Protein AF-A0A286P6I4-F1 (afdb_monomer_lite)

Secondary structure (DSSP, 8-state):
-HHHHHHHHHHHTT--EEEEEEEETTEEEEEEE-TT--EEEEE----

Foldseek 3Di:
DVVVVVVVVCVVVVWAFPFDWDQDPQGIWTWTADPVRDTDIDRDGDD

Radius of gyration: 10.36 Å; chains: 1; bounding box: 25×16×30 Å

Structure (mmCIF, N/CA/C/O backbone):
data_AF-A0A286P6I4-F1
#
_entry.id   AF-A0A286P6I4-F1
#
loop_
_atom_site.group_PDB
_atom_site.id
_atom_site.type_symbol
_atom_site.label_atom_id
_atom_site.label_alt_id
_atom_site.label_comp_id
_atom_site.label_asym_id
_atom_site.label_entity_id
_atom_site.label_seq_id
_atom_site.pdbx_PDB_ins_code
_atom_site.Cartn_x
_atom_site.Cartn_y
_atom_site.Cartn_z
_atom_site.occupancy
_atom_site.B_iso_or_equiv
_atom_site.auth_seq_id
_atom_site.auth_comp_id
_atom_site.auth_asym_id
_atom_site.auth_atom_id
_atom_site.pdbx_PDB_model_num
ATOM 1 N N . MET A 1 1 ? 3.183 3.275 -14.005 1.00 65.81 1 MET A N 1
ATOM 2 C CA . MET A 1 1 ? 2.228 4.249 -13.396 1.00 65.81 1 MET A CA 1
ATOM 3 C C . MET A 1 1 ? 1.018 3.624 -12.670 1.00 65.81 1 MET A C 1
ATOM 5 O O . MET A 1 1 ? 0.351 4.340 -11.933 1.00 65.81 1 MET A O 1
ATOM 9 N N . ARG A 1 2 ? 0.676 2.334 -12.857 1.00 79.94 2 ARG A N 1
ATOM 10 C CA . ARG A 1 2 ? -0.547 1.716 -12.285 1.00 79.94 2 ARG A CA 1
ATOM 11 C C . ARG A 1 2 ? -0.535 1.626 -10.749 1.00 79.94 2 ARG A C 1
ATOM 13 O O . ARG A 1 2 ? -1.565 1.873 -10.136 1.00 79.94 2 ARG A O 1
ATOM 20 N N . GLY A 1 3 ? 0.624 1.350 -10.143 1.00 84.38 3 GLY A N 1
ATOM 21 C CA . GLY A 1 3 ? 0.754 1.258 -8.684 1.00 84.38 3 GLY A CA 1
ATOM 22 C C . GLY A 1 3 ? 0.533 2.588 -7.958 1.00 84.38 3 GLY A C 1
ATOM 23 O O . GLY A 1 3 ? -0.111 2.602 -6.917 1.00 84.38 3 GLY A O 1
ATOM 24 N N . LEU A 1 4 ? 0.943 3.719 -8.550 1.00 89.38 4 LEU A N 1
ATOM 25 C CA . LEU A 1 4 ? 0.703 5.039 -7.955 1.00 89.38 4 LEU A CA 1
ATOM 26 C C . LEU A 1 4 ? -0.793 5.389 -7.941 1.00 89.38 4 LEU A C 1
ATOM 28 O O . LEU A 1 4 ? -1.293 5.911 -6.955 1.00 89.38 4 LEU A O 1
ATOM 32 N N . ARG A 1 5 ? -1.538 5.027 -8.997 1.00 93.19 5 ARG A N 1
ATOM 33 C CA . ARG A 1 5 ? -3.001 5.212 -9.016 1.00 93.19 5 ARG A CA 1
ATOM 34 C C . ARG A 1 5 ? -3.704 4.377 -7.945 1.00 93.19 5 ARG A C 1
ATOM 36 O O . ARG A 1 5 ? -4.694 4.833 -7.388 1.00 93.19 5 ARG A O 1
ATOM 43 N N . LEU A 1 6 ? -3.205 3.169 -7.669 1.00 94.31 6 LEU A N 1
ATOM 44 C CA . LEU A 1 6 ? -3.754 2.321 -6.611 1.00 94.31 6 LEU A CA 1
ATOM 45 C C . LEU A 1 6 ? -3.472 2.910 -5.226 1.00 94.31 6 LEU A C 1
ATOM 47 O O . LEU A 1 6 ? -4.378 2.960 -4.401 1.00 94.31 6 LEU A O 1
ATOM 51 N N . TYR A 1 7 ? -2.251 3.403 -5.007 1.00 94.94 7 TYR A N 1
ATOM 52 C CA . TYR A 1 7 ? -1.886 4.109 -3.782 1.00 94.94 7 TYR A CA 1
ATOM 53 C C . TYR A 1 7 ? -2.816 5.303 -3.520 1.00 94.94 7 TYR A C 1
ATOM 55 O O . TYR A 1 7 ? -3.415 5.373 -2.451 1.00 94.94 7 TYR A O 1
ATOM 63 N N . GLU A 1 8 ? -3.013 6.185 -4.505 1.00 96.25 8 GLU A N 1
ATOM 64 C CA . GLU A 1 8 ? -3.899 7.350 -4.352 1.00 96.25 8 GLU A CA 1
ATOM 65 C C . GLU A 1 8 ? -5.354 6.945 -4.074 1.00 96.25 8 GLU A C 1
ATOM 67 O O . GLU A 1 8 ? -6.014 7.541 -3.224 1.00 96.25 8 GLU A O 1
ATOM 72 N N . ALA A 1 9 ? -5.851 5.893 -4.733 1.00 96.56 9 ALA A N 1
ATOM 73 C CA . ALA A 1 9 ? -7.196 5.382 -4.481 1.00 96.56 9 ALA A CA 1
ATOM 74 C C . ALA A 1 9 ? -7.358 4.869 -3.041 1.00 96.56 9 ALA A C 1
ATOM 76 O O . ALA A 1 9 ? -8.360 5.151 -2.391 1.00 96.56 9 ALA A O 1
ATOM 77 N N . TRP A 1 10 ? -6.374 4.136 -2.522 1.00 96.50 10 TRP A N 1
ATOM 78 C CA . TRP A 1 10 ? -6.412 3.597 -1.160 1.00 96.50 10 TRP A CA 1
ATOM 79 C C . TRP A 1 10 ? -6.217 4.690 -0.109 1.00 96.50 10 TRP A C 1
ATOM 81 O O . TRP A 1 10 ? -6.903 4.698 0.911 1.00 96.50 10 TRP A O 1
ATOM 91 N 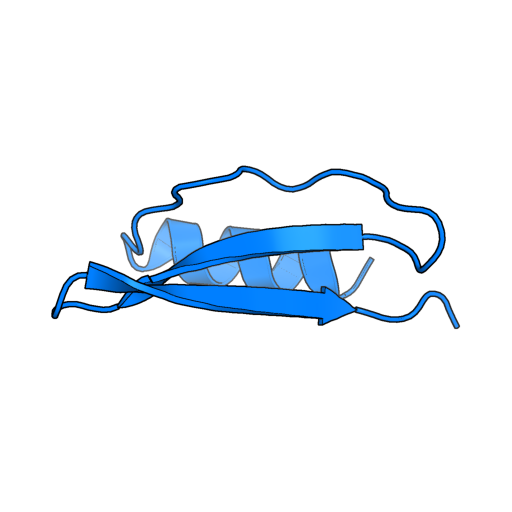N . LYS A 1 11 ? -5.362 5.674 -0.394 1.00 96.75 11 LYS A N 1
ATOM 92 C CA . LYS A 1 11 ? -5.198 6.869 0.435 1.00 96.75 11 LYS A CA 1
ATOM 93 C C . LYS A 1 11 ? -6.494 7.670 0.538 1.00 96.75 11 LYS A C 1
ATOM 95 O O . LYS A 1 11 ? -6.868 8.072 1.636 1.00 96.75 11 LYS A O 1
ATOM 100 N N . ALA A 1 12 ? -7.219 7.840 -0.569 1.00 97.94 12 ALA A N 1
ATOM 101 C CA . ALA A 1 12 ? -8.530 8.491 -0.574 1.00 97.94 12 ALA A CA 1
ATOM 102 C C . ALA A 1 12 ? -9.591 7.723 0.241 1.00 97.94 12 ALA A C 1
ATOM 104 O O . ALA A 1 12 ? -10.530 8.333 0.745 1.00 97.94 12 ALA A O 1
ATOM 105 N N . LEU A 1 13 ? -9.428 6.406 0.407 1.00 96.38 13 LEU A N 1
ATOM 106 C CA . LEU A 1 13 ? -10.266 5.563 1.269 1.00 96.38 13 LEU A CA 1
ATOM 107 C C . LEU A 1 13 ? -9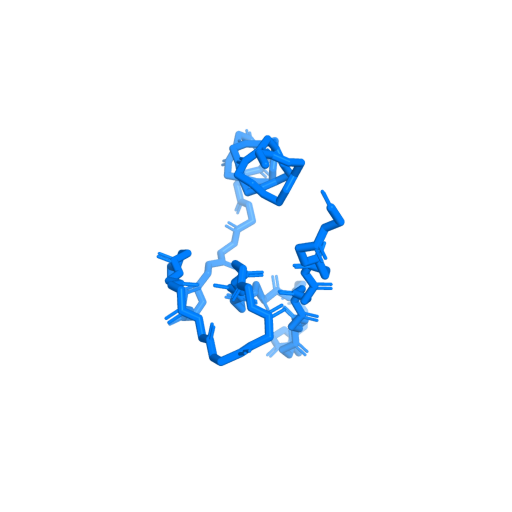.822 5.563 2.744 1.00 96.38 13 LEU A C 1
ATOM 109 O O . LEU A 1 13 ? -10.439 4.883 3.560 1.00 96.38 13 LEU A O 1
ATOM 113 N N . GLY A 1 14 ? -8.766 6.303 3.099 1.00 96.81 14 GLY A N 1
ATOM 114 C CA . GLY A 1 14 ? -8.245 6.365 4.466 1.00 96.81 14 GLY A CA 1
ATOM 115 C C . GLY A 1 14 ? -7.437 5.136 4.885 1.00 96.81 14 GLY A C 1
ATOM 116 O O . GLY A 1 14 ? -7.231 4.930 6.079 1.00 96.81 14 GLY A O 1
ATOM 117 N N . VAL A 1 15 ? -6.977 4.320 3.931 1.00 97.62 15 VAL A N 1
ATOM 118 C CA . VAL A 1 15 ? -6.124 3.163 4.228 1.00 97.62 15 VAL A CA 1
ATOM 119 C C . VAL A 1 15 ? -4.791 3.654 4.814 1.00 97.62 15 VAL A C 1
ATOM 121 O O . VAL A 1 15 ? -4.133 4.494 4.193 1.00 97.62 15 VAL A O 1
ATOM 124 N N . PRO A 1 16 ? -4.369 3.153 5.988 1.00 97.31 16 PRO A N 1
ATOM 125 C CA . PRO A 1 16 ? -3.076 3.491 6.558 1.00 97.31 16 PRO A CA 1
ATOM 126 C C . PRO A 1 16 ? -1.937 2.783 5.818 1.00 97.31 16 PRO A C 1
ATOM 128 O O . PRO A 1 16 ? -2.068 1.644 5.365 1.00 97.31 16 PRO A O 1
ATOM 131 N N . PHE A 1 17 ? -0.790 3.455 5.729 1.00 97.94 17 PHE A N 1
ATOM 132 C CA . PHE A 1 17 ? 0.408 2.926 5.083 1.00 97.94 17 PHE A CA 1
ATOM 133 C C . PHE A 1 17 ? 1.561 2.865 6.075 1.00 97.94 17 PHE A C 1
ATOM 135 O O . PHE A 1 17 ? 1.897 3.862 6.707 1.00 97.94 17 PHE A O 1
ATOM 142 N N . GLU A 1 18 ? 2.183 1.693 6.178 1.00 97.62 18 GLU A N 1
ATOM 143 C CA . GLU A 1 18 ? 3.440 1.523 6.913 1.00 97.62 18 GLU A CA 1
ATOM 144 C C . GLU A 1 18 ? 4.630 2.006 6.073 1.00 97.62 18 GLU A C 1
ATOM 146 O O . GLU A 1 18 ? 5.612 2.513 6.608 1.00 97.62 18 GLU A O 1
ATOM 151 N N . GLN A 1 19 ? 4.531 1.874 4.746 1.00 97.19 19 GLN A N 1
ATOM 152 C CA . GLN A 1 19 ? 5.555 2.322 3.813 1.00 97.19 19 GLN A CA 1
ATOM 153 C C . GLN A 1 19 ? 4.904 3.010 2.613 1.00 97.19 19 GLN A C 1
ATOM 155 O O . GLN A 1 19 ? 4.127 2.389 1.880 1.00 97.19 19 GLN A O 1
ATOM 160 N N . GLU A 1 20 ? 5.260 4.275 2.392 1.00 96.12 20 GLU A N 1
ATOM 161 C CA . GLU A 1 20 ? 4.867 5.029 1.200 1.00 96.12 20 GLU A CA 1
ATOM 162 C C . GLU A 1 20 ? 5.479 4.438 -0.090 1.00 96.12 20 GLU A C 1
ATOM 164 O O . GLU A 1 20 ? 6.428 3.644 -0.029 1.00 96.12 20 GLU A O 1
ATOM 169 N N . PRO A 1 21 ? 4.941 4.789 -1.276 1.00 95.62 21 PRO A N 1
ATOM 170 C CA . PRO A 1 21 ? 5.460 4.304 -2.546 1.00 95.62 21 PRO A CA 1
ATOM 171 C C . PRO A 1 21 ? 6.940 4.627 -2.745 1.00 95.62 21 PRO A C 1
ATOM 173 O O . PRO A 1 21 ? 7.360 5.777 -2.650 1.00 95.62 21 PRO A O 1
ATOM 176 N N . MET A 1 22 ? 7.717 3.607 -3.101 1.00 94.44 22 MET A N 1
ATOM 177 C CA . MET A 1 22 ? 9.117 3.737 -3.499 1.00 94.44 22 MET A CA 1
ATOM 178 C C . MET A 1 22 ? 9.433 2.829 -4.688 1.00 94.44 22 MET A C 1
ATOM 180 O O . MET A 1 22 ? 8.733 1.846 -4.9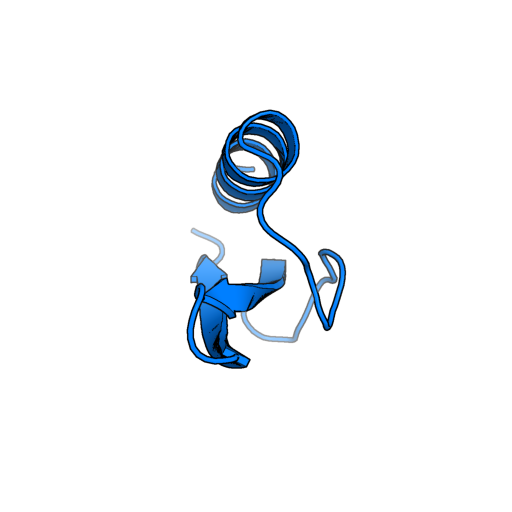41 1.00 94.44 22 MET A O 1
ATOM 184 N N . THR A 1 23 ? 10.518 3.124 -5.398 1.00 91.88 23 THR A N 1
ATOM 185 C CA . THR A 1 23 ? 11.019 2.272 -6.483 1.00 91.88 23 THR A CA 1
ATOM 186 C C . THR A 1 23 ? 11.983 1.228 -5.924 1.00 91.88 23 THR A C 1
ATOM 188 O O . THR A 1 23 ? 12.988 1.575 -5.307 1.00 91.88 23 THR A O 1
ATOM 191 N N . ALA A 1 24 ? 11.689 -0.050 -6.152 1.00 89.31 24 ALA A N 1
ATOM 192 C CA . ALA A 1 24 ? 12.580 -1.174 -5.885 1.00 89.31 24 ALA A CA 1
ATOM 193 C C . ALA A 1 24 ? 13.143 -1.743 -7.200 1.00 89.31 24 ALA A C 1
ATOM 195 O O . ALA A 1 24 ? 12.775 -1.312 -8.290 1.00 89.31 24 ALA A O 1
ATOM 196 N N . VAL A 1 25 ? 14.005 -2.761 -7.110 1.00 88.38 25 VAL A N 1
ATOM 197 C CA . VAL A 1 25 ? 14.618 -3.427 -8.283 1.00 88.38 25 VAL A CA 1
ATOM 198 C C . VAL A 1 25 ? 13.606 -4.096 -9.226 1.00 88.38 25 VAL A C 1
ATOM 200 O O . VAL A 1 25 ? 13.954 -4.445 -10.346 1.00 88.38 25 VAL A O 1
ATOM 203 N N . PHE A 1 26 ? 12.366 -4.280 -8.773 1.00 82.88 26 PHE A N 1
ATOM 204 C CA . PHE A 1 26 ? 11.255 -4.869 -9.527 1.00 82.88 26 PHE A CA 1
ATOM 205 C C . PHE A 1 26 ? 10.135 -3.856 -9.834 1.00 82.88 26 PHE A C 1
ATOM 207 O O . PHE A 1 26 ? 9.033 -4.256 -10.211 1.00 82.88 26 PHE A O 1
ATOM 214 N N . GLY A 1 27 ? 10.400 -2.561 -9.641 1.00 88.88 27 GLY A N 1
ATOM 215 C CA . GLY A 1 27 ? 9.456 -1.473 -9.889 1.00 88.88 27 GLY A CA 1
ATOM 216 C C . GLY A 1 27 ? 8.830 -0.886 -8.626 1.00 88.88 27 GLY A C 1
ATOM 217 O O . GLY A 1 27 ? 9.358 -1.013 -7.517 1.00 88.88 27 GLY A O 1
ATOM 218 N N . LEU A 1 28 ? 7.711 -0.177 -8.801 1.00 91.94 28 LEU A N 1
ATOM 219 C CA . LEU A 1 28 ? 7.037 0.551 -7.720 1.00 91.94 28 LEU A CA 1
ATOM 220 C C . LEU A 1 28 ? 6.424 -0.405 -6.680 1.00 91.94 28 LEU A C 1
ATOM 222 O O . LEU A 1 28 ? 5.658 -1.311 -7.027 1.00 91.94 28 LEU A O 1
ATOM 226 N N . THR A 1 29 ? 6.697 -0.136 -5.401 1.00 95.31 29 THR A N 1
ATOM 227 C CA . THR A 1 29 ? 6.177 -0.894 -4.255 1.00 95.31 29 THR A CA 1
ATOM 228 C C . THR A 1 29 ? 5.731 0.013 -3.107 1.00 95.31 29 THR A C 1
ATOM 230 O O . THR A 1 29 ? 6.333 1.058 -2.874 1.00 95.31 29 THR A O 1
ATOM 233 N N . PHE A 1 30 ? 4.714 -0.411 -2.352 1.00 96.62 30 PHE A N 1
ATOM 234 C CA . PHE A 1 30 ? 4.292 0.204 -1.081 1.00 96.62 30 PHE A CA 1
ATOM 235 C C . PHE A 1 30 ? 3.710 -0.846 -0.122 1.00 96.62 30 PHE A C 1
ATOM 237 O O . PHE A 1 30 ? 3.423 -1.975 -0.538 1.00 96.62 30 PHE A O 1
ATOM 244 N N . VAL A 1 31 ? 3.535 -0.485 1.155 1.00 97.69 31 VAL A N 1
ATOM 245 C CA . VAL A 1 31 ? 2.934 -1.357 2.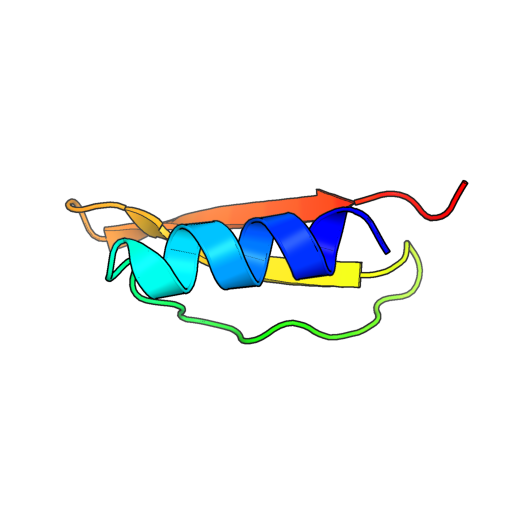181 1.00 97.69 31 VAL A CA 1
ATOM 246 C C . VAL A 1 31 ? 1.766 -0.649 2.857 1.00 97.69 31 VAL A C 1
ATOM 248 O O . VAL A 1 31 ? 1.953 0.357 3.541 1.00 97.69 31 VAL A O 1
ATOM 251 N N . ALA A 1 32 ? 0.570 -1.201 2.671 1.00 97.81 32 ALA A N 1
ATOM 252 C CA . ALA A 1 32 ? -0.649 -0.793 3.361 1.00 97.81 32 ALA A CA 1
ATOM 253 C C . ALA A 1 32 ? -0.918 -1.691 4.575 1.00 97.81 32 ALA A C 1
ATOM 255 O O . ALA A 1 32 ? -0.409 -2.814 4.647 1.00 97.81 32 ALA A O 1
ATOM 256 N N . LEU A 1 33 ? -1.740 -1.204 5.497 1.00 98.25 33 LEU A N 1
ATOM 257 C CA . LEU A 1 33 ? -2.257 -1.967 6.628 1.00 98.25 33 LEU A CA 1
ATOM 258 C C . LEU A 1 33 ? -3.758 -2.209 6.439 1.00 98.25 33 LEU A C 1
ATOM 260 O O . LEU A 1 33 ? -4.497 -1.286 6.089 1.00 98.25 33 LEU A O 1
ATOM 264 N N . ASP A 1 34 ? -4.202 -3.445 6.654 1.00 94.69 34 ASP A N 1
ATOM 265 C CA . ASP A 1 34 ? -5.630 -3.759 6.758 1.00 94.69 34 ASP A CA 1
ATOM 266 C C . ASP A 1 34 ? -6.190 -3.335 8.142 1.00 94.69 34 ASP A C 1
ATOM 268 O O . ASP A 1 34 ? -5.423 -2.896 9.006 1.00 94.69 34 ASP A O 1
ATOM 272 N N . PRO A 1 35 ? -7.514 -3.427 8.382 1.00 95.81 35 PRO A N 1
ATOM 273 C CA . PRO A 1 35 ? -8.108 -3.055 9.670 1.00 95.81 35 PRO A CA 1
ATOM 274 C C . PRO A 1 35 ? -7.581 -3.841 10.879 1.00 95.81 35 PRO A C 1
ATOM 276 O O . PRO A 1 35 ? -7.640 -3.329 11.996 1.00 95.81 35 PRO A O 1
ATOM 279 N N . ASP A 1 36 ? -7.058 -5.050 10.662 1.00 96.50 36 ASP A N 1
ATOM 280 C CA . ASP A 1 36 ? -6.469 -5.899 11.700 1.00 96.50 36 ASP A CA 1
ATOM 281 C C . ASP A 1 36 ? -4.971 -5.594 11.915 1.00 96.50 36 ASP A C 1
ATOM 283 O O . ASP A 1 36 ? -4.346 -6.103 12.847 1.00 96.50 36 ASP A O 1
ATOM 287 N N . GLY A 1 37 ? -4.378 -4.740 11.075 1.00 95.00 37 GLY A N 1
ATOM 288 C CA . GLY A 1 37 ? -2.964 -4.374 11.105 1.00 95.00 37 GLY A CA 1
ATOM 289 C C . GLY A 1 37 ? -2.056 -5.318 10.316 1.00 95.00 37 GLY A C 1
ATOM 290 O O . GLY A 1 37 ? -0.830 -5.226 10.436 1.00 95.00 37 GLY A O 1
ATOM 291 N N . HIS A 1 38 ? -2.600 -6.217 9.492 1.00 97.75 38 HIS A N 1
ATOM 292 C CA . HIS A 1 38 ? -1.780 -7.037 8.607 1.00 97.75 38 HIS A CA 1
ATOM 293 C C . HIS A 1 38 ? -1.195 -6.206 7.466 1.00 97.75 38 HIS A C 1
ATOM 295 O O . HIS A 1 38 ? -1.827 -5.312 6.904 1.00 97.75 38 HIS A O 1
ATOM 301 N N . ARG A 1 39 ? 0.039 -6.548 7.085 1.00 98.12 39 ARG A N 1
ATOM 302 C CA . ARG A 1 39 ? 0.785 -5.854 6.034 1.00 98.12 39 ARG A CA 1
ATOM 303 C C . ARG A 1 39 ? 0.417 -6.387 4.656 1.00 98.12 39 ARG A C 1
ATOM 305 O O . ARG A 1 39 ? 0.701 -7.540 4.333 1.00 98.12 39 ARG A O 1
ATOM 312 N N . LEU A 1 40 ? -0.106 -5.510 3.809 1.00 96.62 40 LEU A N 1
ATOM 313 C CA . LEU A 1 40 ? -0.364 -5.771 2.398 1.00 96.62 40 LEU A CA 1
ATOM 314 C C . LEU A 1 40 ? 0.710 -5.086 1.553 1.00 96.62 40 LEU A C 1
ATOM 316 O O . LEU A 1 40 ? 0.710 -3.862 1.404 1.00 96.62 40 LEU A O 1
ATOM 320 N N . ARG A 1 41 ? 1.632 -5.872 0.982 1.00 95.75 41 ARG A N 1
ATOM 321 C CA . ARG A 1 41 ? 2.622 -5.342 0.039 1.00 95.75 41 ARG A CA 1
ATOM 322 C C . ARG A 1 41 ? 2.096 -5.398 -1.381 1.00 95.75 41 ARG A C 1
ATOM 324 O O . ARG A 1 41 ? 1.827 -6.473 -1.911 1.00 95.75 41 ARG A O 1
ATOM 331 N N . VAL A 1 42 ? 2.020 -4.234 -2.009 1.00 94.00 42 VAL A N 1
ATOM 332 C CA . VAL A 1 42 ? 1.704 -4.126 -3.428 1.00 94.00 42 VAL A CA 1
ATOM 333 C C . VAL A 1 42 ? 3.009 -4.013 -4.197 1.00 94.00 42 VAL A C 1
ATOM 335 O O . VAL A 1 42 ? 3.739 -3.041 -4.028 1.00 94.00 42 VAL A O 1
ATOM 338 N N . CYS A 1 43 ? 3.266 -4.988 -5.066 1.00 91.00 43 CYS A N 1
ATOM 339 C CA . CYS A 1 43 ? 4.351 -4.954 -6.040 1.00 91.00 43 CYS A CA 1
ATOM 340 C C . CYS A 1 43 ? 3.724 -4.836 -7.427 1.00 91.00 43 CYS A C 1
ATOM 342 O O . CYS A 1 43 ? 3.129 -5.796 -7.919 1.00 91.00 43 CYS A O 1
ATOM 344 N N . THR A 1 44 ? 3.820 -3.669 -8.0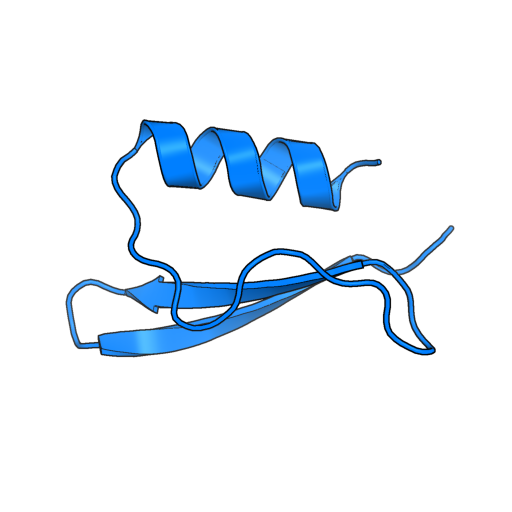60 1.00 80.31 44 THR A N 1
ATOM 345 C CA . THR A 1 44 ? 3.445 -3.560 -9.473 1.00 80.31 44 THR A CA 1
ATOM 346 C C . THR A 1 44 ? 4.685 -3.783 -10.325 1.00 80.31 44 THR A C 1
ATOM 348 O O . THR A 1 44 ? 5.585 -2.950 -10.232 1.00 80.31 44 THR A O 1
ATOM 351 N N . PRO A 1 45 ? 4.750 -4.861 -11.130 1.00 72.19 45 PRO A N 1
ATOM 352 C CA . PRO A 1 45 ? 5.866 -5.053 -12.042 1.00 72.19 45 PRO A CA 1
ATOM 353 C C . PRO A 1 45 ? 5.912 -3.903 -13.049 1.00 72.19 45 PRO A C 1
ATOM 355 O O . PRO A 1 45 ? 4.868 -3.457 -13.545 1.00 72.19 45 PRO A O 1
ATOM 358 N N . ASP A 1 46 ? 7.121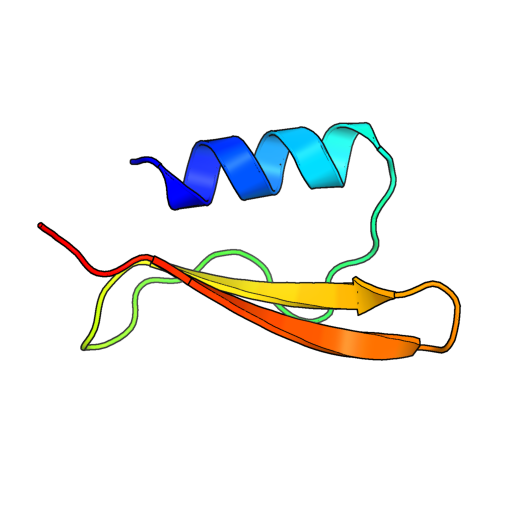 -3.433 -13.336 1.00 63.78 46 ASP A N 1
ATOM 359 C CA . ASP A 1 46 ? 7.365 -2.567 -14.481 1.00 63.78 46 ASP A CA 1
ATOM 360 C C . ASP A 1 46 ? 7.194 -3.421 -15.743 1.00 63.78 46 ASP A C 1
ATOM 362 O O . ASP A 1 46 ? 7.892 -4.416 -15.927 1.00 63.78 46 ASP A O 1
ATOM 366 N N . ASN A 1 47 ? 6.204 -3.079 -16.567 1.00 57.34 47 ASN A N 1
ATOM 367 C CA . ASN A 1 47 ? 6.039 -3.644 -17.903 1.00 57.34 47 ASN A CA 1
ATOM 368 C C . ASN A 1 47 ? 6.467 -2.616 -18.937 1.00 57.34 47 ASN A C 1
ATOM 370 O O . ASN A 1 47 ? 5.853 -1.522 -18.919 1.00 57.34 47 ASN A O 1
#

pLDDT: mean 91.51, std 9.44, range [57.34, 98.25]

Organism: NCBI:txid488447

InterPro domains:
  IPR029068 Glyoxalase/Bleomycin resistance protein/Dihydroxybiphenyl dioxygenase [SSF54593] (5-46)

Sequence (47 aa):
MRGLRLYEAWKALGVPFEQEPMTAVFGLTFVALDPDGHRLRVCTPDN